Protein AF-A0A1E7HWH0-F1 (afdb_monomer)

Mean predicted aligned error: 12.85 Å

Radius of gyration: 22.8 Å; Cα contacts (8 Å, |Δi|>4): 308; chains: 1; bounding box: 62×35×78 Å

Solvent-accessible surface area (backbone atoms only — not comparable to full-atom values): 9251 Å² total; per-residue (Å²): 116,78,65,63,57,54,53,52,52,53,51,52,52,50,52,56,59,57,67,68,64,69,61,64,35,78,46,76,49,68,72,50,49,43,89,42,48,30,27,41,38,34,39,40,34,44,75,44,91,72,36,32,58,72,48,77,42,75,39,94,78,27,52,87,68,61,47,74,45,64,51,73,88,72,35,29,25,35,37,37,38,40,46,69,80,30,46,57,47,32,56,19,24,36,40,33,31,40,26,59,80,80,72,68,48,47,33,36,38,39,31,39,24,65,98,43,77,50,46,16,30,38,37,36,46,96,93,39,81,48,79,46,74,70,52,68,91,73,85,69,74,82,62,87,51,59,65,54,48,59,55,48,48,52,51,50,53,52,52,51,50,60,64,64,71,73,111

Structure (mmCIF, N/CA/C/O backbone):
data_AF-A0A1E7HWH0-F1
#
_entry.id   AF-A0A1E7HWH0-F1
#
loop_
_atom_site.group_PDB
_atom_site.id
_atom_site.type_symbol
_atom_site.label_atom_id
_atom_site.label_alt_id
_atom_site.label_comp_id
_atom_site.label_asym_id
_atom_site.label_entity_id
_atom_site.label_seq_id
_atom_site.pdbx_PDB_ins_code
_atom_site.Cartn_x
_atom_site.Cartn_y
_atom_site.Cartn_z
_atom_site.occupancy
_atom_site.B_iso_or_equiv
_atom_site.auth_seq_id
_atom_site.auth_comp_id
_atom_site.auth_asym_id
_atom_site.auth_atom_id
_atom_site.pdbx_PDB_model_num
ATOM 1 N N . MET A 1 1 ? -45.636 -13.384 37.377 1.00 53.25 1 MET A N 1
ATOM 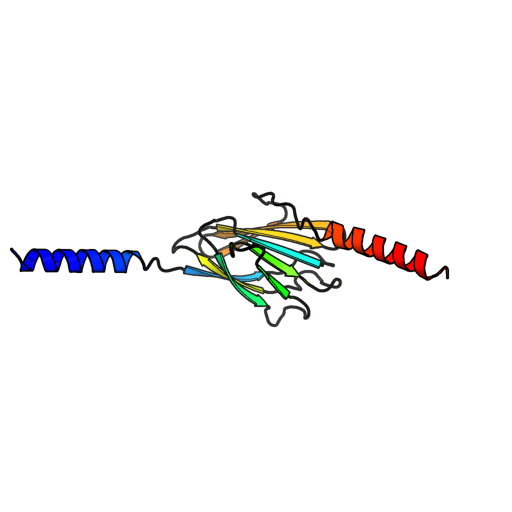2 C CA . MET A 1 1 ? -44.392 -14.031 36.884 1.00 53.25 1 MET A CA 1
ATOM 3 C C . MET A 1 1 ? -44.246 -14.052 35.355 1.00 53.25 1 MET A C 1
ATOM 5 O O . MET A 1 1 ? -43.135 -13.856 34.887 1.00 53.25 1 MET A O 1
ATOM 9 N N . LYS A 1 2 ? -45.311 -14.228 34.550 1.00 52.81 2 LYS A N 1
ATOM 10 C CA . LYS A 1 2 ? -45.198 -14.315 33.072 1.00 52.81 2 LYS A CA 1
ATOM 11 C C . LYS A 1 2 ? -44.728 -13.030 32.355 1.00 52.81 2 LYS A C 1
ATOM 13 O O . LYS A 1 2 ? -44.091 -13.136 31.314 1.00 52.81 2 LYS A O 1
ATOM 18 N N . ASN A 1 3 ? -45.001 -11.836 32.895 1.00 55.62 3 ASN A N 1
ATOM 19 C CA . ASN A 1 3 ? -44.609 -10.571 32.247 1.00 55.62 3 ASN A CA 1
ATOM 20 C C . ASN A 1 3 ? -43.140 -10.195 32.483 1.00 55.62 3 ASN A C 1
ATOM 22 O O . ASN A 1 3 ? -42.490 -9.698 31.571 1.00 55.62 3 ASN A O 1
ATOM 26 N N . SER A 1 4 ? -42.591 -10.498 33.661 1.00 53.69 4 SER A N 1
ATOM 27 C CA . SER A 1 4 ? -41.195 -10.205 34.015 1.00 53.69 4 SER A CA 1
ATOM 28 C C . SER A 1 4 ? -40.208 -10.976 33.130 1.00 53.69 4 SER A C 1
ATOM 30 O O . SER A 1 4 ? -39.209 -10.423 32.688 1.00 53.69 4 SER A O 1
ATOM 32 N N . PHE A 1 5 ? -40.540 -12.227 32.792 1.00 57.94 5 PHE A N 1
ATOM 33 C CA . PHE A 1 5 ? -39.706 -13.080 31.940 1.00 57.94 5 PHE A CA 1
ATOM 34 C C . PHE A 1 5 ? -39.632 -12.570 30.490 1.00 57.94 5 PHE A C 1
ATOM 36 O O . PHE A 1 5 ? -38.575 -12.603 29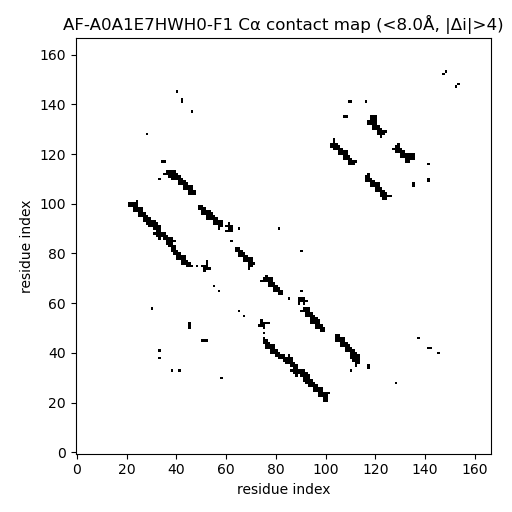.869 1.00 57.94 5 PHE A O 1
ATOM 43 N N . LYS A 1 6 ? -40.741 -12.033 29.959 1.00 55.78 6 LYS A N 1
ATOM 44 C CA . LYS A 1 6 ? -40.789 -11.450 28.606 1.00 55.78 6 LYS A CA 1
ATOM 45 C C . LYS A 1 6 ? -39.945 -10.178 28.500 1.00 55.78 6 LYS A C 1
ATOM 47 O O . LYS A 1 6 ? -39.270 -9.985 27.496 1.00 55.78 6 LYS A O 1
ATOM 52 N N . ILE A 1 7 ? -39.947 -9.345 29.542 1.00 64.31 7 ILE A N 1
ATOM 53 C CA . ILE A 1 7 ? -39.152 -8.111 29.591 1.00 64.31 7 ILE A CA 1
ATOM 54 C C . ILE A 1 7 ? -37.653 -8.444 29.627 1.00 64.31 7 ILE A C 1
ATOM 56 O O . ILE A 1 7 ? -36.887 -7.857 28.868 1.00 64.31 7 ILE A O 1
ATOM 60 N N . SER A 1 8 ? -37.235 -9.437 30.420 1.00 64.25 8 SER A N 1
ATOM 61 C CA . SER A 1 8 ? -35.828 -9.861 30.476 1.00 64.25 8 SER A CA 1
ATOM 62 C C . SER A 1 8 ? -35.308 -10.400 29.141 1.00 64.25 8 SER A C 1
ATOM 64 O O . SER A 1 8 ? -34.194 -10.061 28.750 1.00 64.25 8 SER A O 1
ATOM 66 N N . VAL A 1 9 ? -36.110 -11.177 28.404 1.00 68.06 9 VAL A N 1
ATOM 67 C CA . VAL A 1 9 ? -35.715 -11.675 27.074 1.00 68.06 9 VAL A CA 1
ATOM 68 C C . VAL A 1 9 ? -35.557 -10.524 26.078 1.00 68.06 9 VAL A C 1
ATOM 70 O O . VAL A 1 9 ? -34.567 -10.482 25.352 1.00 68.06 9 VAL A O 1
ATOM 73 N N . VAL A 1 10 ? -36.472 -9.549 26.075 1.00 70.75 10 VAL A N 1
ATOM 74 C CA . VAL A 1 10 ? -36.383 -8.380 25.181 1.00 70.75 10 VAL A CA 1
ATOM 75 C C . VAL A 1 10 ? -35.149 -7.529 25.493 1.00 70.75 10 VAL A C 1
ATOM 77 O O . VAL A 1 10 ? -34.441 -7.136 24.570 1.00 70.75 10 VAL A O 1
ATOM 80 N N . VAL A 1 11 ? -34.839 -7.300 26.772 1.00 67.38 11 VAL A N 1
ATOM 81 C CA . VAL A 1 11 ? -33.656 -6.525 27.190 1.00 67.38 11 VAL A CA 1
ATOM 82 C C . VAL A 1 11 ? -32.354 -7.237 26.816 1.00 67.38 11 VAL A C 1
ATOM 84 O O . VAL A 1 11 ? -31.444 -6.597 26.298 1.00 67.38 11 VAL A O 1
ATOM 87 N N . ILE A 1 12 ? -32.266 -8.558 27.002 1.00 70.06 12 ILE A N 1
ATOM 88 C CA . ILE A 1 12 ? -31.082 -9.341 26.609 1.00 70.06 12 ILE A CA 1
ATOM 89 C C . ILE A 1 12 ? -30.911 -9.339 25.086 1.00 70.06 12 ILE A C 1
ATOM 91 O O . ILE A 1 12 ? -29.799 -9.157 24.596 1.00 70.06 12 ILE A O 1
ATOM 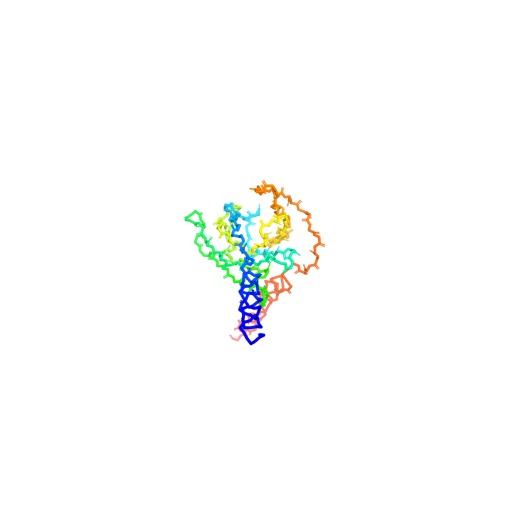95 N N . THR A 1 13 ? -32.007 -9.463 24.334 1.00 62.81 13 THR A N 1
ATOM 96 C CA . THR A 1 13 ? -31.975 -9.414 22.863 1.00 62.81 13 THR A CA 1
ATOM 97 C C . THR A 1 13 ? -31.552 -8.027 22.366 1.00 62.81 13 THR A C 1
ATOM 99 O O . THR A 1 13 ? -30.752 -7.927 21.439 1.00 62.81 13 THR A O 1
ATOM 102 N N . LEU A 1 14 ? -32.013 -6.954 23.018 1.00 59.66 14 LEU A N 1
ATOM 103 C CA . LEU A 1 14 ? -31.620 -5.578 22.705 1.00 59.66 14 LEU A CA 1
ATOM 104 C C . LEU A 1 14 ? -30.147 -5.302 23.059 1.00 59.66 14 LEU A C 1
ATOM 106 O O . LEU A 1 14 ? -29.446 -4.673 22.271 1.00 59.66 14 LEU A O 1
ATOM 110 N N . CYS A 1 15 ? -29.647 -5.813 24.189 1.00 58.94 15 CYS A N 1
ATOM 111 C CA . CYS A 1 15 ? -28.227 -5.734 24.547 1.00 58.94 15 CYS A CA 1
ATOM 112 C C . CYS A 1 15 ? -27.340 -6.512 23.565 1.00 58.94 15 CYS A C 1
ATOM 114 O O . CYS A 1 15 ? -26.305 -5.993 23.160 1.00 58.94 15 CYS A O 1
ATOM 116 N N . LEU A 1 16 ? -27.762 -7.705 23.129 1.00 56.28 16 LEU A N 1
ATOM 117 C CA . LEU A 1 16 ? -27.055 -8.493 22.112 1.00 56.28 16 LEU A CA 1
ATOM 118 C C . LEU A 1 16 ? -27.050 -7.793 20.742 1.00 56.28 16 LEU A C 1
ATOM 120 O O . LEU A 1 16 ? -26.030 -7.790 20.055 1.00 56.28 16 LEU A O 1
ATOM 124 N N . LEU A 1 17 ? -28.150 -7.131 20.367 1.00 55.06 17 LEU A N 1
ATOM 125 C CA . LEU A 1 17 ? -28.215 -6.294 19.163 1.00 55.06 17 LEU A CA 1
ATOM 126 C C . LEU A 1 17 ? -27.280 -5.078 19.272 1.00 55.06 17 LEU A C 1
ATOM 128 O O . LEU A 1 17 ? -26.559 -4.773 18.323 1.00 55.06 17 LEU A O 1
ATOM 132 N N . LEU A 1 18 ? -27.207 -4.428 20.435 1.00 52.97 18 LEU A N 1
ATOM 133 C CA . LEU A 1 18 ? -26.323 -3.279 20.662 1.00 52.97 18 LEU A CA 1
ATOM 134 C C . LEU A 1 18 ? -24.833 -3.660 20.714 1.00 52.97 18 LEU A C 1
ATOM 136 O O . LEU A 1 18 ? -23.998 -2.865 20.282 1.00 52.97 18 LEU A O 1
ATOM 140 N N . THR A 1 19 ? -24.478 -4.873 21.152 1.00 51.12 19 THR A N 1
ATOM 141 C CA . THR A 1 19 ? -23.083 -5.356 21.108 1.00 51.12 19 THR A CA 1
ATOM 142 C C . THR A 1 19 ? -22.586 -5.665 19.696 1.00 51.12 19 THR A C 1
ATOM 144 O O . THR A 1 19 ? -21.377 -5.739 19.492 1.00 51.12 19 THR A O 1
ATOM 147 N N . THR A 1 20 ? -23.478 -5.801 18.706 1.00 49.34 20 THR A N 1
ATOM 148 C CA . THR A 1 20 ? -23.066 -6.007 17.302 1.00 49.34 20 THR A CA 1
ATOM 149 C C . THR A 1 20 ? -22.696 -4.715 16.578 1.00 49.34 20 THR A C 1
ATOM 151 O O . THR A 1 20 ? -22.107 -4.765 15.502 1.00 49.34 20 THR A O 1
ATOM 154 N N . VAL A 1 21 ? -22.945 -3.547 17.181 1.00 49.41 21 VAL A N 1
ATOM 155 C CA . VAL A 1 21 ? -22.532 -2.255 16.617 1.00 49.41 21 VAL A CA 1
ATOM 156 C C . VAL A 1 21 ? -21.141 -1.881 17.130 1.00 49.41 21 VAL A C 1
ATOM 158 O O . VAL A 1 21 ? -20.910 -0.802 17.682 1.00 49.41 21 VAL A O 1
ATOM 161 N N . ALA A 1 22 ? -20.177 -2.785 16.950 1.00 51.66 22 ALA A N 1
ATOM 162 C CA . ALA A 1 22 ? -18.776 -2.398 16.954 1.00 51.66 22 ALA A CA 1
ATOM 163 C C . ALA A 1 22 ? -18.591 -1.428 15.777 1.00 51.66 22 ALA A C 1
ATOM 165 O O . ALA A 1 22 ? -18.442 -1.841 14.635 1.00 51.66 22 ALA A O 1
ATOM 166 N N . GLN A 1 23 ? -18.727 -0.125 16.044 1.00 54.59 23 GLN A N 1
ATOM 167 C CA . GLN A 1 23 ? -18.546 0.937 15.057 1.00 54.59 23 GLN A CA 1
ATOM 168 C C . GLN A 1 23 ? -17.129 0.839 14.481 1.00 54.59 23 GLN A C 1
ATOM 170 O O . GLN A 1 23 ? -16.177 1.351 15.072 1.00 54.59 23 GLN A O 1
ATOM 175 N N . ALA A 1 24 ? -17.023 0.157 13.345 1.00 62.75 24 ALA A N 1
ATOM 176 C CA . ALA A 1 24 ? -15.940 0.236 12.384 1.00 62.75 24 ALA A CA 1
ATOM 177 C C . ALA A 1 24 ? -15.514 1.701 12.208 1.00 62.75 24 ALA A C 1
ATOM 179 O O . ALA A 1 24 ? -16.307 2.545 11.776 1.00 62.75 24 ALA A O 1
ATOM 180 N N . SER A 1 25 ? -14.281 2.028 12.588 1.00 74.44 25 SER A N 1
ATOM 181 C CA . SER A 1 25 ? -13.679 3.318 12.268 1.00 74.44 25 SER A CA 1
ATOM 182 C C . SER A 1 25 ? -13.066 3.241 10.877 1.00 74.44 25 SER A C 1
ATOM 184 O O . SER A 1 25 ? -12.229 2.384 10.612 1.00 74.44 25 SER A O 1
ATOM 186 N N . SER A 1 26 ? -13.483 4.146 9.990 1.00 87.38 26 SER A N 1
ATOM 187 C CA . SER A 1 26 ? -12.853 4.290 8.680 1.00 87.38 26 SER A CA 1
ATOM 188 C C . SER A 1 26 ? -11.598 5.149 8.815 1.00 87.38 26 SER A C 1
ATOM 190 O O . SER A 1 26 ? -11.689 6.319 9.193 1.00 87.38 26 SER A O 1
ATOM 192 N N . ILE A 1 27 ? -10.440 4.573 8.499 1.00 90.94 27 ILE A N 1
ATOM 193 C CA . ILE A 1 27 ? -9.142 5.262 8.509 1.00 90.94 27 ILE A CA 1
ATOM 194 C C . ILE A 1 27 ? -8.700 5.448 7.059 1.00 90.94 27 ILE A C 1
ATOM 196 O O . ILE A 1 27 ? -8.844 4.534 6.255 1.00 90.94 27 ILE A O 1
ATOM 200 N N . SER A 1 28 ? -8.200 6.632 6.705 1.00 92.50 28 SER A N 1
ATOM 201 C CA . SER A 1 28 ? -7.772 6.948 5.339 1.00 92.50 28 SER A CA 1
ATOM 202 C C . SER A 1 28 ? -6.277 7.239 5.304 1.00 92.50 28 SER A C 1
ATOM 204 O O . SER A 1 28 ? -5.774 8.027 6.109 1.00 92.50 28 SER A O 1
ATOM 206 N N . ALA A 1 29 ? -5.583 6.603 4.368 1.00 92.00 29 ALA A N 1
ATOM 207 C CA . ALA A 1 29 ? -4.269 7.002 3.892 1.00 92.00 29 ALA A CA 1
ATOM 208 C C . ALA A 1 29 ? -4.452 7.740 2.566 1.00 92.00 29 ALA A C 1
ATOM 210 O O . ALA A 1 29 ? -5.192 7.263 1.707 1.00 92.00 29 ALA A O 1
ATOM 211 N N . LYS A 1 30 ? -3.816 8.901 2.408 1.00 93.25 30 LYS A N 1
ATOM 212 C CA . LYS A 1 30 ? -3.857 9.698 1.178 1.00 93.25 30 LYS A CA 1
ATOM 213 C C . LYS A 1 30 ? -2.449 10.086 0.777 1.00 93.25 30 LYS A C 1
ATOM 215 O O . LYS A 1 30 ? -1.628 10.364 1.649 1.00 93.25 30 LYS A O 1
ATOM 220 N N . GLY A 1 31 ? -2.214 10.176 -0.524 1.00 89.75 31 GLY A N 1
ATOM 221 C CA . GLY A 1 31 ? -0.947 10.670 -1.049 1.00 89.75 31 GLY A CA 1
ATOM 222 C C . GLY A 1 31 ? 0.185 9.649 -1.009 1.00 89.75 31 GLY A C 1
ATOM 223 O O . GLY A 1 31 ? 1.331 10.029 -1.200 1.00 89.75 31 GLY A O 1
ATOM 224 N N . TRP A 1 32 ? -0.115 8.378 -0.737 1.00 92.62 32 TRP A N 1
ATOM 225 C CA . TRP A 1 32 ? 0.880 7.311 -0.828 1.00 92.62 32 TRP A CA 1
ATOM 226 C C . TRP A 1 32 ? 1.231 7.084 -2.281 1.00 92.62 32 TRP A C 1
ATOM 228 O O . TRP A 1 32 ? 0.310 7.035 -3.090 1.00 92.62 32 TRP A O 1
ATOM 238 N N . GLY A 1 33 ? 2.520 6.950 -2.572 1.00 91.44 33 GLY A N 1
ATOM 239 C CA . GLY A 1 33 ? 3.070 6.708 -3.896 1.00 91.44 33 GLY A CA 1
ATOM 240 C C . GLY A 1 33 ? 4.184 5.669 -3.835 1.00 91.44 33 GLY A C 1
ATOM 241 O O . GLY A 1 33 ? 4.462 5.099 -2.784 1.00 91.44 33 GLY A O 1
ATOM 242 N N . ASN A 1 34 ? 4.790 5.410 -4.984 1.00 91.38 34 ASN A N 1
ATOM 243 C CA . ASN A 1 34 ? 5.923 4.509 -5.112 1.00 91.38 34 ASN A CA 1
ATOM 244 C C . ASN A 1 34 ? 7.231 5.248 -4.817 1.00 91.38 34 ASN A C 1
ATOM 246 O O . ASN A 1 34 ? 7.383 6.416 -5.180 1.00 91.38 34 ASN A O 1
ATOM 250 N N . GLU A 1 35 ? 8.193 4.559 -4.222 1.00 90.69 35 GLU A N 1
ATOM 251 C CA . GLU A 1 35 ? 9.441 5.167 -3.737 1.00 90.69 35 GLU A CA 1
ATOM 252 C C . GLU A 1 35 ? 10.545 5.195 -4.808 1.00 90.69 35 GLU A C 1
ATOM 254 O O . GLU A 1 35 ? 11.443 6.038 -4.791 1.00 90.69 35 GLU A O 1
ATOM 259 N N . GLY A 1 36 ? 10.491 4.282 -5.774 1.00 88.75 36 GLY A N 1
ATOM 260 C CA . GLY A 1 36 ? 11.461 4.144 -6.852 1.00 88.75 36 GLY A CA 1
ATOM 261 C C . GLY A 1 36 ? 10.894 4.485 -8.225 1.00 88.75 36 GLY A C 1
ATOM 262 O O . GLY A 1 36 ? 9.688 4.488 -8.453 1.00 88.75 36 GLY A O 1
ATOM 263 N N . SER A 1 37 ? 11.785 4.720 -9.186 1.00 89.31 37 SER A N 1
ATOM 264 C CA . SER A 1 37 ? 11.426 4.776 -10.608 1.00 89.31 37 SER A CA 1
ATOM 265 C C . SER A 1 37 ? 11.511 3.390 -11.260 1.00 89.31 37 SER A C 1
ATOM 267 O O . SER A 1 37 ? 12.227 2.497 -10.805 1.00 89.31 37 SER A O 1
ATOM 269 N N . GLY A 1 38 ? 10.797 3.207 -12.367 1.00 86.31 38 GLY A N 1
ATOM 270 C CA . GLY A 1 38 ? 10.658 1.938 -13.076 1.00 86.31 38 GLY A CA 1
ATOM 271 C C . GLY A 1 38 ? 9.821 0.909 -12.317 1.00 86.31 38 GLY A C 1
ATOM 272 O O . GLY A 1 38 ? 10.066 -0.292 -12.472 1.00 86.31 38 GLY A O 1
ATOM 273 N N . VAL A 1 39 ? 8.887 1.354 -11.469 1.00 86.94 39 VAL A N 1
ATOM 274 C CA . VAL A 1 39 ? 8.059 0.452 -10.661 1.00 86.94 39 VAL A CA 1
ATOM 275 C C . VAL A 1 39 ? 7.038 -0.261 -11.530 1.00 86.94 39 VAL A C 1
ATOM 277 O O . VAL A 1 39 ? 6.268 0.360 -12.254 1.00 86.94 39 VAL A O 1
ATOM 280 N N . LYS A 1 40 ? 7.041 -1.592 -11.463 1.00 86.56 40 LYS A N 1
ATOM 281 C CA . LYS A 1 40 ? 6.130 -2.446 -12.247 1.00 86.56 40 LYS A CA 1
ATOM 282 C C . LYS A 1 40 ? 4.974 -2.975 -11.413 1.00 86.56 40 LYS A C 1
ATOM 284 O O . LYS A 1 40 ? 3.876 -3.173 -11.925 1.00 86.56 40 LYS A O 1
ATOM 289 N N . ALA A 1 41 ? 5.244 -3.223 -10.138 1.00 89.31 41 ALA A N 1
ATOM 290 C CA . ALA A 1 41 ? 4.271 -3.702 -9.180 1.00 89.31 41 ALA A CA 1
ATOM 291 C C . ALA A 1 41 ? 4.649 -3.224 -7.778 1.00 89.31 41 ALA A C 1
ATOM 293 O O . ALA A 1 41 ? 5.835 -3.176 -7.443 1.00 89.31 41 ALA A O 1
ATOM 294 N N . MET A 1 42 ? 3.636 -2.924 -6.975 1.00 89.69 42 MET A N 1
ATOM 295 C CA . MET A 1 42 ? 3.754 -2.619 -5.553 1.00 89.69 42 MET A CA 1
ATOM 296 C C . MET A 1 42 ? 2.684 -3.410 -4.812 1.00 89.69 42 MET A C 1
ATOM 298 O O . MET A 1 42 ? 1.512 -3.342 -5.163 1.00 89.69 42 MET A O 1
ATOM 302 N N . GLN A 1 43 ? 3.067 -4.163 -3.794 1.00 90.69 43 GLN A N 1
ATOM 303 C CA . GLN A 1 43 ? 2.140 -4.819 -2.888 1.00 90.69 43 GLN A CA 1
ATOM 304 C C . GLN A 1 43 ? 2.063 -4.026 -1.591 1.00 90.69 43 GLN A C 1
ATOM 306 O O . GLN A 1 43 ? 3.082 -3.573 -1.076 1.00 90.69 43 GLN A O 1
ATOM 311 N N . ILE A 1 44 ? 0.852 -3.883 -1.065 1.00 91.25 44 ILE A N 1
ATOM 312 C CA . ILE A 1 44 ? 0.583 -3.305 0.248 1.00 91.25 44 ILE A CA 1
ATOM 313 C C . ILE A 1 44 ? -0.193 -4.336 1.061 1.00 91.25 44 ILE A C 1
ATOM 315 O O . ILE A 1 44 ? -1.112 -4.974 0.539 1.00 91.25 44 ILE A O 1
ATOM 319 N N . TRP A 1 45 ? 0.152 -4.515 2.332 1.00 90.38 45 TRP A N 1
ATOM 320 C CA . TRP A 1 45 ? -0.596 -5.389 3.229 1.00 90.38 45 TRP A CA 1
ATOM 321 C C . TRP A 1 45 ? -0.661 -4.844 4.648 1.00 90.38 45 TRP A C 1
ATOM 323 O O . TRP A 1 45 ? 0.266 -4.227 5.167 1.00 90.38 45 TRP A O 1
ATOM 333 N N . VAL A 1 46 ? -1.799 -5.079 5.288 1.00 90.50 46 VAL A N 1
ATOM 334 C CA . VAL A 1 46 ? -2.035 -4.709 6.676 1.00 90.50 46 VAL A CA 1
ATOM 335 C C . VAL A 1 46 ? -1.620 -5.865 7.574 1.00 90.50 46 VAL A C 1
ATOM 337 O O . VAL A 1 46 ? -2.061 -6.997 7.377 1.00 90.50 46 VAL A O 1
ATOM 340 N N . THR A 1 47 ? -0.787 -5.586 8.574 1.00 84.19 47 THR A N 1
ATOM 341 C CA . THR A 1 47 ? -0.255 -6.623 9.475 1.00 84.19 47 THR A CA 1
ATOM 342 C C . THR A 1 47 ? -1.219 -6.987 10.604 1.00 84.19 47 THR A C 1
ATOM 344 O O . THR A 1 47 ? -1.117 -8.060 11.196 1.00 84.19 47 THR A O 1
ATOM 347 N N . ASN A 1 48 ? -2.180 -6.111 10.907 1.00 86.44 48 ASN A N 1
ATOM 348 C CA . ASN A 1 48 ? -3.186 -6.343 11.936 1.00 86.44 48 ASN A CA 1
ATOM 349 C C . ASN A 1 48 ? -4.379 -7.137 11.362 1.00 86.44 48 ASN A C 1
ATOM 351 O O . ASN A 1 48 ? -5.077 -6.612 10.494 1.00 86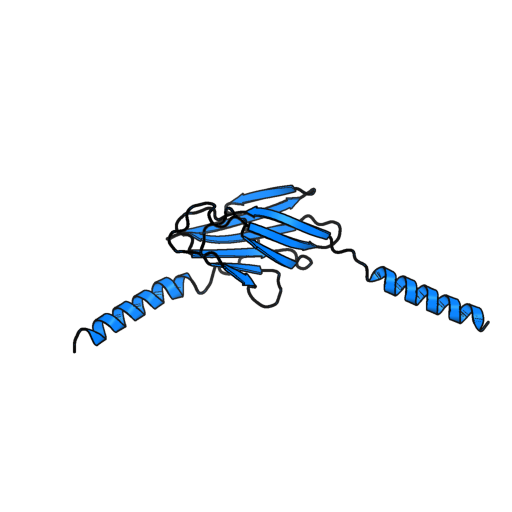.44 48 ASN A O 1
ATOM 355 N N . PRO A 1 49 ? -4.692 -8.341 11.883 1.00 85.00 49 PRO A N 1
ATOM 356 C CA . PRO A 1 49 ? -5.769 -9.188 11.359 1.00 85.00 49 PRO A CA 1
ATOM 357 C C . PRO A 1 49 ? -7.178 -8.609 11.561 1.00 85.00 49 PRO A C 1
ATOM 359 O O . PRO A 1 49 ? -8.131 -9.085 10.952 1.00 85.00 49 PRO A O 1
ATOM 362 N N . ASN A 1 50 ? -7.328 -7.589 12.410 1.00 86.94 50 ASN A N 1
ATOM 363 C CA . ASN A 1 50 ? -8.605 -6.910 12.632 1.00 86.94 50 ASN A CA 1
ATOM 364 C C . ASN A 1 50 ? -8.815 -5.711 11.699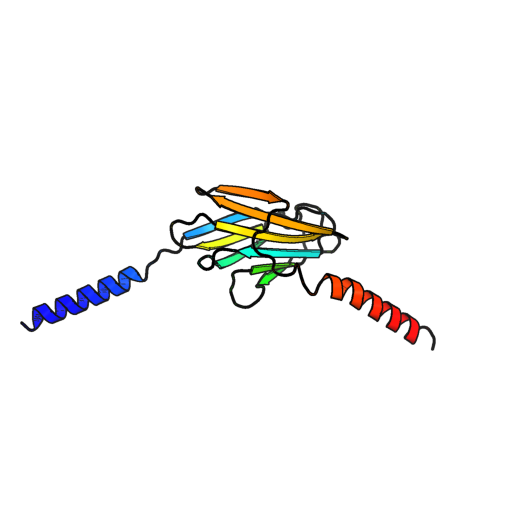 1.00 86.94 50 ASN A C 1
ATOM 366 O O . ASN A 1 50 ? -9.817 -5.010 11.833 1.00 86.94 50 ASN A O 1
ATOM 370 N N . VAL A 1 51 ? -7.863 -5.430 10.808 1.00 89.38 51 VAL A N 1
ATOM 371 C CA . VAL A 1 51 ? -7.931 -4.311 9.872 1.00 89.38 51 VAL A CA 1
ATOM 372 C C . VAL A 1 51 ? -8.024 -4.855 8.453 1.00 89.38 51 VAL A C 1
ATOM 374 O O . VAL A 1 51 ? -7.278 -5.751 8.067 1.00 89.38 51 VAL A O 1
ATOM 377 N N . SER A 1 52 ? -8.939 -4.302 7.662 1.00 91.94 52 SER A N 1
ATOM 378 C CA . SER A 1 52 ? -9.127 -4.697 6.263 1.00 91.94 52 SER A CA 1
ATOM 379 C C . SER A 1 52 ? -9.112 -3.493 5.332 1.00 91.94 52 SER A C 1
ATOM 381 O O . SER A 1 52 ? -9.495 -2.384 5.708 1.00 91.94 52 SER A O 1
ATOM 383 N N . ILE A 1 53 ? -8.670 -3.706 4.097 1.00 92.94 53 ILE A N 1
ATOM 384 C CA . ILE A 1 53 ? -8.684 -2.706 3.034 1.00 92.94 53 ILE A CA 1
ATOM 385 C C . ILE A 1 53 ? -10.082 -2.704 2.419 1.00 92.94 53 ILE A C 1
ATOM 387 O O . ILE A 1 53 ? -10.532 -3.681 1.818 1.00 92.94 53 ILE A O 1
ATOM 391 N N . LYS A 1 54 ? -10.786 -1.587 2.571 1.00 91.88 54 LYS A N 1
ATOM 392 C CA . LYS A 1 54 ? -12.181 -1.437 2.155 1.00 91.88 54 LYS A CA 1
ATOM 393 C C . LYS A 1 54 ? -12.317 -0.903 0.737 1.00 91.88 54 LYS A C 1
ATOM 395 O O . LYS A 1 54 ? -13.185 -1.343 -0.008 1.00 91.88 54 LYS A O 1
ATOM 400 N N . GLU A 1 55 ? -11.521 0.104 0.407 1.00 93.00 55 GLU A N 1
ATOM 401 C CA . GLU A 1 55 ? -11.624 0.836 -0.850 1.00 93.00 55 GLU A CA 1
ATOM 402 C C . GLU A 1 55 ? -10.263 1.438 -1.181 1.00 93.00 55 GLU A C 1
ATOM 404 O O . GLU A 1 55 ? -9.570 1.937 -0.293 1.00 93.00 55 GLU A O 1
ATOM 409 N N . VAL A 1 56 ? -9.910 1.423 -2.461 1.00 94.38 56 VAL A N 1
ATOM 410 C CA . VAL A 1 56 ? -8.723 2.090 -2.988 1.00 94.38 56 VAL A CA 1
ATOM 411 C C . VAL A 1 56 ? -9.156 2.938 -4.175 1.00 94.38 56 VAL A C 1
ATOM 413 O O . VAL A 1 56 ? -9.874 2.468 -5.065 1.00 94.38 56 VAL A O 1
ATOM 416 N N . LYS A 1 57 ? -8.734 4.200 -4.184 1.00 94.88 57 LYS A N 1
ATOM 417 C CA . LYS A 1 57 ? -8.925 5.128 -5.301 1.00 94.88 57 LYS A CA 1
ATOM 418 C C . LYS A 1 57 ? -7.588 5.708 -5.699 1.00 94.88 57 LYS A C 1
ATOM 420 O O . LYS A 1 57 ? -6.801 6.090 -4.841 1.00 94.88 57 LYS A O 1
ATOM 425 N N . PHE A 1 58 ? -7.369 5.829 -6.997 1.00 93.44 58 PHE A N 1
ATOM 426 C CA . PHE A 1 58 ? -6.292 6.660 -7.505 1.00 93.44 58 PHE A CA 1
ATOM 427 C C . PHE A 1 58 ? -6.700 8.127 -7.389 1.00 93.44 58 PHE A C 1
ATOM 429 O O . PHE A 1 58 ? -7.827 8.500 -7.732 1.00 93.44 58 PHE A O 1
ATOM 436 N N . ASP A 1 59 ? -5.802 8.940 -6.847 1.00 90.94 59 ASP A N 1
ATOM 437 C CA . ASP A 1 59 ? -5.943 10.389 -6.831 1.00 90.94 59 ASP A CA 1
ATOM 438 C C . ASP A 1 59 ? -5.901 10.932 -8.270 1.00 90.94 59 ASP A C 1
ATOM 440 O O . ASP A 1 59 ? -5.331 10.313 -9.166 1.00 90.94 59 ASP A O 1
ATOM 444 N N . LYS A 1 60 ? -6.471 12.116 -8.506 1.00 88.56 60 LYS A N 1
ATOM 445 C CA . LYS A 1 60 ? -6.405 12.792 -9.815 1.00 88.56 60 LYS A CA 1
ATOM 446 C C . LYS A 1 60 ? -4.969 13.080 -10.278 1.00 88.56 60 LYS A C 1
ATOM 448 O O . LYS A 1 60 ? -4.753 13.323 -11.461 1.00 88.56 60 LYS A O 1
ATOM 453 N N . HIS A 1 61 ? -4.023 13.116 -9.343 1.00 88.06 61 HIS A N 1
ATOM 454 C CA . HIS A 1 61 ? -2.598 13.287 -9.583 1.00 88.06 61 HIS A CA 1
ATOM 455 C C . HIS A 1 61 ? -1.873 11.959 -9.855 1.00 88.06 61 HIS A C 1
ATOM 457 O O . HIS A 1 61 ? -0.697 11.995 -10.202 1.00 88.06 61 HIS A O 1
ATOM 463 N N . SER A 1 62 ? -2.547 10.806 -9.732 1.00 88.81 62 SER A N 1
ATOM 464 C CA . SER A 1 62 ? -1.992 9.528 -10.189 1.00 88.81 62 SER A CA 1
ATOM 465 C C . SER A 1 62 ? -1.745 9.548 -11.689 1.00 88.81 62 SER A C 1
ATOM 467 O O . SER A 1 62 ? -2.573 10.021 -12.474 1.00 88.81 62 SER A O 1
ATOM 469 N N . VAL A 1 63 ? -0.637 8.942 -12.098 1.00 85.56 63 VAL A N 1
ATOM 470 C CA . VAL A 1 63 ? -0.350 8.709 -13.512 1.00 85.56 63 VAL A CA 1
ATOM 471 C C . VAL A 1 63 ? -1.334 7.689 -14.096 1.00 85.56 63 VAL A C 1
ATOM 473 O O . VAL A 1 63 ? -1.771 6.743 -13.439 1.00 85.56 63 VAL A O 1
ATOM 476 N N . ALA A 1 64 ? -1.702 7.877 -15.362 1.00 88.62 64 ALA A N 1
ATOM 477 C CA . ALA A 1 64 ? -2.573 6.946 -16.066 1.00 88.62 64 ALA A CA 1
ATOM 478 C C . ALA A 1 64 ? -1.909 5.566 -16.240 1.00 88.62 64 ALA A C 1
ATOM 480 O O . ALA A 1 64 ? -0.712 5.461 -16.498 1.00 88.62 64 ALA A O 1
ATOM 481 N N . GLY A 1 65 ? -2.709 4.500 -16.163 1.00 87.94 65 GLY A N 1
ATOM 482 C CA . GLY A 1 65 ? -2.248 3.121 -16.374 1.00 87.94 65 GLY A CA 1
ATOM 483 C C . GLY A 1 65 ? -1.991 2.327 -15.093 1.00 87.94 65 GLY A C 1
ATOM 484 O O . GLY A 1 65 ? -1.706 1.135 -15.179 1.00 87.94 65 GLY A O 1
ATOM 485 N N . TRP A 1 66 ? -2.142 2.947 -13.922 1.00 91.06 66 TRP A N 1
ATOM 486 C CA . TRP A 1 66 ? -2.190 2.221 -12.658 1.00 91.06 66 TRP A CA 1
ATOM 487 C C . TRP A 1 66 ? -3.523 1.493 -12.468 1.00 91.06 66 TRP A C 1
ATOM 489 O O . TRP A 1 66 ? -4.600 1.991 -12.802 1.00 91.06 66 TRP A O 1
ATOM 499 N N . SER A 1 67 ? -3.436 0.294 -11.910 1.00 92.06 67 SER A N 1
ATOM 500 C CA . SER A 1 67 ? -4.562 -0.552 -11.521 1.00 92.06 67 SER A CA 1
ATOM 501 C C . SER A 1 67 ? -4.262 -1.207 -10.178 1.00 92.06 67 SER A C 1
ATOM 503 O O . SER A 1 67 ? -3.103 -1.270 -9.766 1.00 92.06 67 SER A O 1
ATOM 505 N N . TRP A 1 68 ? -5.296 -1.669 -9.480 1.00 93.25 68 TRP A N 1
ATOM 506 C CA . TRP A 1 68 ? -5.131 -2.400 -8.229 1.00 93.25 68 TRP A CA 1
ATOM 507 C C . TRP A 1 68 ? -6.104 -3.575 -8.143 1.00 93.25 68 TRP A C 1
ATOM 509 O O . TRP A 1 68 ? -7.181 -3.544 -8.743 1.00 93.25 68 TRP A O 1
ATOM 519 N N . ALA A 1 69 ? -5.727 -4.594 -7.378 1.00 91.25 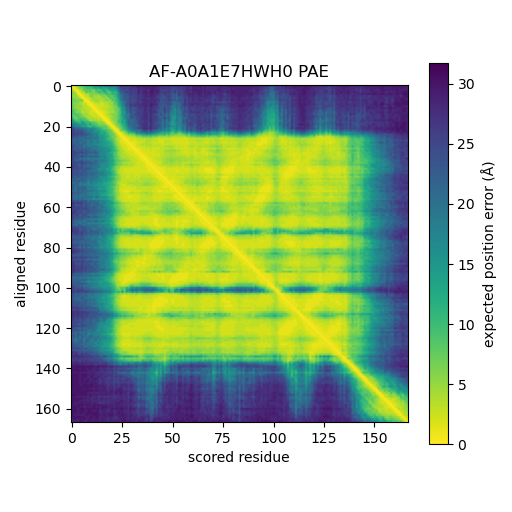69 ALA A N 1
ATOM 520 C CA . ALA A 1 69 ? -6.574 -5.731 -7.033 1.00 91.25 69 ALA A CA 1
ATOM 521 C C . ALA A 1 69 ? -6.245 -6.224 -5.620 1.00 91.25 69 ALA A C 1
ATOM 523 O O . ALA A 1 69 ? -5.156 -5.957 -5.116 1.00 91.25 69 ALA A O 1
ATOM 524 N N . TYR A 1 70 ? -7.169 -6.944 -4.983 1.00 89.31 70 TYR A N 1
ATOM 525 C CA . TYR A 1 70 ? -6.854 -7.682 -3.759 1.00 89.31 70 TYR A CA 1
ATOM 526 C C . TYR A 1 70 ? -5.888 -8.831 -4.055 1.00 89.31 70 TYR A C 1
ATOM 528 O O . TYR A 1 70 ? -6.005 -9.482 -5.094 1.00 89.31 70 TYR A O 1
ATOM 536 N N . ASP A 1 71 ? -4.960 -9.076 -3.133 1.00 85.81 71 ASP A N 1
ATOM 537 C CA . ASP A 1 71 ? -4.130 -10.279 -3.139 1.00 85.81 71 ASP A CA 1
ATOM 538 C C . ASP A 1 71 ? -4.766 -11.332 -2.225 1.00 85.81 71 ASP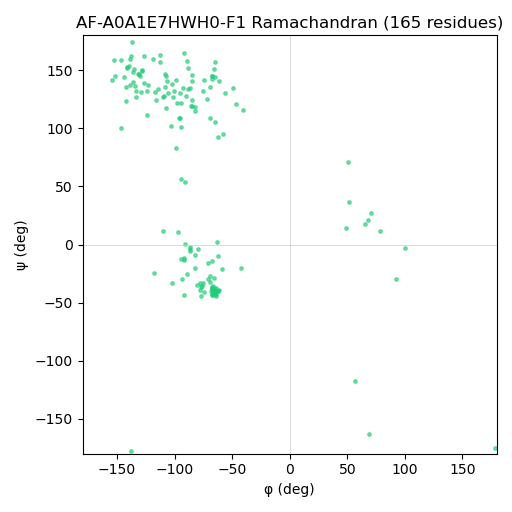 A C 1
ATOM 540 O O . ASP A 1 71 ? -4.824 -11.165 -1.003 1.00 85.81 71 ASP A O 1
ATOM 544 N N . GLY A 1 72 ? -5.311 -12.385 -2.833 1.00 77.88 72 GLY A N 1
ATOM 545 C CA . GLY A 1 72 ? -6.104 -13.403 -2.143 1.00 77.88 72 GLY A CA 1
ATOM 546 C C . GLY A 1 72 ? -7.462 -12.903 -1.629 1.00 77.88 72 GLY A C 1
ATOM 547 O O . GLY A 1 72 ? -7.980 -11.864 -2.039 1.00 77.88 72 GLY A O 1
ATOM 548 N N . ASP A 1 73 ? -8.054 -13.673 -0.712 1.00 74.50 73 ASP A N 1
ATOM 549 C CA . ASP A 1 73 ? -9.446 -13.482 -0.274 1.00 74.50 73 ASP A CA 1
ATOM 550 C C . ASP A 1 73 ? -9.599 -12.619 0.994 1.00 74.50 73 ASP A C 1
ATOM 552 O O . ASP A 1 73 ? -10.704 -12.194 1.338 1.00 74.50 73 ASP A O 1
ATOM 556 N N . SER A 1 74 ? -8.510 -12.337 1.717 1.00 73.44 74 SER A N 1
ATOM 557 C CA . SER A 1 74 ? -8.563 -11.766 3.074 1.00 73.44 74 SER A CA 1
ATOM 558 C C . SER A 1 74 ? -8.807 -10.254 3.132 1.00 73.44 74 SER A C 1
ATOM 560 O O . SER A 1 74 ? -8.914 -9.704 4.228 1.00 73.44 74 SER A O 1
ATOM 562 N N . LYS A 1 75 ? -8.867 -9.553 1.988 1.00 87.56 75 LYS A N 1
ATOM 563 C CA . LYS A 1 75 ? -8.914 -8.074 1.882 1.00 87.56 75 LYS A CA 1
ATOM 564 C C . LYS A 1 75 ? -7.854 -7.341 2.720 1.00 87.56 75 LYS A C 1
ATOM 566 O O . LYS A 1 75 ? -7.959 -6.136 2.928 1.00 87.56 75 LYS A O 1
ATOM 571 N N . SER A 1 76 ? -6.842 -8.040 3.220 1.00 89.06 76 SER A N 1
ATOM 572 C CA . SER A 1 76 ? -5.763 -7.473 4.028 1.00 89.06 76 SER A CA 1
ATOM 573 C C . SER A 1 76 ? -4.576 -7.060 3.168 1.00 89.06 76 SER A C 1
ATOM 575 O O . SER A 1 76 ? -3.701 -6.356 3.656 1.00 89.06 76 SER A O 1
ATOM 577 N N . SER A 1 77 ? -4.548 -7.464 1.896 1.00 90.50 77 SER A N 1
ATOM 578 C CA . SER A 1 77 ? -3.501 -7.110 0.950 1.00 90.50 77 SER A CA 1
ATOM 579 C C . SER A 1 77 ? -4.069 -6.720 -0.409 1.00 90.50 77 SER A C 1
ATOM 581 O O . SER A 1 77 ? -5.122 -7.206 -0.829 1.00 90.50 77 SER A O 1
ATOM 583 N N . ILE A 1 78 ? -3.366 -5.812 -1.076 1.00 91.69 78 ILE A N 1
ATOM 584 C CA . ILE A 1 78 ? -3.631 -5.362 -2.436 1.00 91.69 78 ILE A CA 1
ATOM 585 C C . ILE A 1 78 ? -2.327 -5.305 -3.228 1.00 91.69 78 ILE A C 1
ATOM 587 O O . ILE A 1 78 ? -1.260 -5.037 -2.674 1.00 91.69 78 ILE A O 1
ATOM 591 N N . ILE A 1 79 ? -2.434 -5.496 -4.536 1.00 91.44 79 ILE A N 1
ATOM 592 C CA . ILE A 1 79 ? -1.347 -5.316 -5.494 1.00 91.44 79 ILE A CA 1
ATOM 593 C C . ILE A 1 79 ? -1.725 -4.177 -6.429 1.00 91.44 79 ILE A C 1
ATOM 595 O O . ILE A 1 79 ? -2.757 -4.230 -7.098 1.00 91.44 79 ILE A O 1
ATOM 599 N N . PHE A 1 80 ? -0.862 -3.175 -6.502 1.00 91.38 80 PHE A N 1
ATOM 600 C CA . PHE A 1 80 ? -0.835 -2.159 -7.538 1.00 91.38 80 PHE A CA 1
ATOM 601 C C . PHE A 1 80 ? 0.018 -2.639 -8.706 1.00 91.38 80 PHE A C 1
ATOM 603 O O . PHE A 1 80 ? 1.131 -3.129 -8.515 1.00 91.38 80 PHE A O 1
ATOM 610 N N . SER A 1 81 ? -0.491 -2.471 -9.921 1.00 90.31 81 SER A N 1
ATOM 611 C CA . SER A 1 81 ? 0.235 -2.729 -11.166 1.00 90.31 81 SER A CA 1
ATOM 612 C C . SER A 1 81 ? 0.232 -1.468 -12.014 1.00 90.31 81 SER A C 1
ATOM 614 O O . SER A 1 81 ? -0.823 -0.852 -12.185 1.00 90.31 81 SER A O 1
ATOM 616 N N . GLY A 1 82 ? 1.398 -1.093 -12.532 1.00 85.12 82 GLY A N 1
ATOM 617 C CA . GLY A 1 82 ? 1.606 0.177 -13.220 1.00 85.12 82 GLY A CA 1
ATOM 618 C C . GLY A 1 82 ? 2.438 0.045 -14.494 1.00 85.12 82 GLY A C 1
ATOM 619 O O . GLY A 1 82 ? 2.946 -1.035 -14.814 1.00 85.12 82 GLY A O 1
ATOM 620 N N . PRO A 1 83 ? 2.576 1.141 -15.255 1.00 84.25 83 PRO A N 1
ATOM 621 C CA . PRO A 1 83 ? 3.396 1.157 -16.455 1.00 84.25 83 PRO A CA 1
ATOM 622 C C . PRO A 1 83 ? 4.883 1.005 -16.105 1.00 84.25 83 PRO A C 1
ATOM 624 O O . PRO A 1 83 ? 5.371 1.570 -15.134 1.00 84.25 83 PRO A O 1
ATOM 627 N N . ALA A 1 84 ? 5.652 0.323 -16.961 1.00 76.38 84 ALA A N 1
ATOM 628 C CA . ALA A 1 84 ? 7.099 0.142 -16.769 1.00 76.38 84 ALA A CA 1
ATOM 629 C C . ALA A 1 84 ? 7.910 1.458 -16.772 1.00 76.38 84 ALA A C 1
ATOM 631 O O . ALA A 1 84 ? 9.100 1.449 -16.462 1.00 76.38 84 ALA A O 1
ATOM 632 N N . THR A 1 85 ? 7.275 2.571 -17.142 1.00 85.25 85 THR A N 1
ATOM 633 C CA . THR A 1 85 ? 7.826 3.929 -17.157 1.00 85.25 85 THR A CA 1
ATOM 634 C C . THR A 1 85 ? 7.474 4.736 -15.905 1.00 85.25 85 THR A C 1
ATOM 636 O O . THR A 1 85 ? 7.666 5.947 -15.923 1.00 85.25 85 THR A O 1
ATOM 639 N N . ALA A 1 86 ? 6.919 4.112 -14.859 1.00 87.31 86 ALA A N 1
ATOM 640 C CA . ALA A 1 86 ? 6.547 4.808 -13.632 1.00 87.31 86 ALA A CA 1
ATOM 641 C C . ALA A 1 86 ? 7.748 5.543 -13.016 1.00 87.31 86 ALA A C 1
ATOM 643 O O . ALA A 1 86 ? 8.810 4.952 -12.831 1.00 87.31 86 ALA A O 1
ATOM 644 N N . ASN A 1 87 ? 7.590 6.815 -12.682 1.00 90.44 87 ASN A N 1
ATOM 645 C CA . ASN A 1 87 ? 8.523 7.586 -11.870 1.00 90.44 87 ASN A CA 1
ATOM 646 C C . ASN A 1 87 ? 8.135 7.499 -10.397 1.00 90.44 87 ASN A C 1
ATOM 648 O O . ASN A 1 87 ? 7.020 7.110 -10.062 1.00 90.44 87 ASN A O 1
ATOM 652 N N . MET A 1 88 ? 9.055 7.883 -9.517 1.00 91.25 88 MET A N 1
ATOM 653 C CA . MET A 1 88 ? 8.788 8.060 -8.090 1.00 91.25 88 MET A CA 1
ATOM 654 C C . MET A 1 88 ? 7.527 8.910 -7.849 1.00 91.25 88 MET A C 1
ATOM 656 O O . MET A 1 88 ? 7.373 9.974 -8.448 1.00 91.25 88 MET A O 1
ATOM 660 N N . ASN A 1 89 ? 6.674 8.459 -6.931 1.00 92.00 89 ASN A N 1
ATOM 661 C CA . ASN A 1 89 ? 5.391 9.055 -6.548 1.00 92.00 89 ASN A CA 1
ATOM 662 C C . ASN A 1 89 ? 4.290 9.067 -7.628 1.00 92.00 89 ASN A C 1
ATOM 664 O O . ASN A 1 89 ? 3.309 9.788 -7.474 1.00 92.00 89 ASN A O 1
ATOM 668 N N . ASP A 1 90 ? 4.384 8.263 -8.686 1.00 91.06 90 ASP A N 1
ATOM 669 C CA . ASP A 1 90 ? 3.359 8.190 -9.737 1.00 91.06 90 ASP A CA 1
ATOM 670 C C . ASP A 1 90 ? 2.033 7.543 -9.281 1.00 91.06 90 ASP A C 1
ATOM 672 O O . ASP A 1 90 ? 0.979 7.841 -9.853 1.00 91.06 90 ASP A O 1
ATOM 676 N N . VAL A 1 91 ? 2.052 6.659 -8.276 1.00 89.94 91 VAL A N 1
ATOM 677 C CA . VAL A 1 91 ? 0.859 5.932 -7.782 1.00 89.94 91 VAL A CA 1
ATOM 678 C C . VAL A 1 91 ? 0.182 6.609 -6.585 1.00 89.94 91 VAL A C 1
ATOM 680 O O . VAL A 1 91 ? -0.011 6.000 -5.543 1.00 89.94 91 VAL A O 1
ATOM 683 N N . ILE A 1 92 ? -0.211 7.876 -6.719 1.00 92.38 92 ILE A N 1
ATOM 684 C CA . ILE A 1 92 ? -0.829 8.657 -5.630 1.00 92.38 92 ILE A CA 1
ATOM 685 C C . ILE A 1 92 ? -2.236 8.139 -5.295 1.00 92.38 92 ILE A C 1
ATOM 687 O O . ILE A 1 92 ? -3.175 8.366 -6.056 1.00 92.38 92 ILE A O 1
ATOM 691 N N . THR A 1 93 ? -2.437 7.493 -4.147 1.00 92.19 93 THR A N 1
ATOM 692 C CA . THR A 1 93 ? -3.726 6.846 -3.813 1.00 92.19 93 THR A CA 1
ATOM 693 C C . THR A 1 93 ? -4.422 7.402 -2.574 1.00 92.19 93 THR A C 1
ATOM 695 O O . THR A 1 93 ? -3.815 8.018 -1.696 1.00 92.19 93 THR A O 1
ATOM 698 N N . GLU A 1 94 ? -5.729 7.151 -2.501 1.00 94.81 94 GLU A N 1
ATOM 699 C CA . GLU A 1 94 ? -6.502 7.106 -1.267 1.00 94.81 94 GLU A CA 1
ATOM 700 C C . GLU A 1 94 ? -6.858 5.649 -0.951 1.00 94.81 94 GLU A C 1
ATOM 702 O O . GLU A 1 94 ? -7.607 5.014 -1.696 1.00 94.81 94 GLU A O 1
ATOM 707 N N . ILE A 1 95 ? -6.365 5.136 0.176 1.00 94.69 95 ILE A N 1
ATOM 708 C CA . ILE A 1 95 ? -6.721 3.815 0.706 1.00 94.69 95 ILE A CA 1
ATOM 709 C C . ILE A 1 95 ? -7.573 4.018 1.953 1.00 94.69 95 ILE A C 1
ATOM 711 O O . ILE A 1 95 ? -7.193 4.753 2.870 1.00 94.69 95 ILE A O 1
ATOM 715 N N . LYS A 1 96 ? -8.734 3.366 1.999 1.00 93.94 96 LYS A N 1
ATOM 716 C CA . LYS A 1 96 ? -9.589 3.322 3.185 1.00 93.94 96 LYS A CA 1
ATOM 717 C C . LYS A 1 96 ? -9.500 1.963 3.843 1.00 93.94 96 LYS A C 1
ATOM 719 O O . LYS A 1 96 ? -9.724 0.936 3.204 1.00 93.94 96 LYS A O 1
ATOM 724 N N . PHE A 1 97 ? -9.277 1.992 5.143 1.00 92.94 97 PHE A N 1
ATOM 725 C CA . PHE A 1 97 ? -9.244 0.828 6.003 1.00 92.94 97 PHE A CA 1
ATOM 726 C C . PHE A 1 97 ? -10.504 0.784 6.860 1.00 92.94 97 PHE A C 1
ATOM 728 O O . PHE A 1 97 ? -10.987 1.825 7.323 1.00 92.94 97 PHE A O 1
ATOM 735 N N . ASP A 1 98 ? -11.028 -0.418 7.052 1.00 91.38 98 ASP A N 1
ATOM 736 C CA . ASP A 1 98 ? -11.970 -0.726 8.116 1.00 91.38 98 ASP A CA 1
ATOM 737 C C . ASP A 1 98 ? -11.183 -1.268 9.312 1.00 91.38 98 ASP A C 1
ATOM 739 O O . ASP A 1 98 ? -10.435 -2.237 9.165 1.00 91.38 98 ASP A O 1
ATOM 743 N N . ALA A 1 99 ? -11.301 -0.607 10.462 1.00 87.44 99 ALA A N 1
ATOM 744 C CA . ALA A 1 99 ? -10.545 -0.917 11.666 1.00 87.44 99 ALA A CA 1
ATOM 745 C C . ALA A 1 99 ? -11.414 -0.769 12.926 1.00 87.44 99 ALA A C 1
ATOM 747 O O . ALA A 1 99 ? -12.316 0.077 12.964 1.00 87.44 99 ALA A O 1
ATOM 748 N N . PRO A 1 100 ? -11.134 -1.513 14.010 1.00 80.38 100 PRO A N 1
ATOM 749 C CA . PRO A 1 100 ? -11.817 -1.306 15.277 1.00 80.38 100 PRO A CA 1
ATOM 750 C C . PRO A 1 100 ? -11.482 0.073 15.870 1.00 80.38 100 PRO A C 1
ATOM 752 O O . PRO A 1 100 ? -10.393 0.610 15.672 1.00 80.38 100 PRO A O 1
ATOM 755 N N . LYS A 1 101 ? -12.438 0.616 16.639 1.00 67.62 101 LYS A N 1
ATOM 756 C CA . LYS A 1 101 ? -12.577 2.006 17.138 1.00 67.62 101 LYS A CA 1
ATOM 757 C C . LYS A 1 101 ? -11.319 2.724 17.662 1.00 67.62 101 LYS A C 1
ATOM 759 O O . LYS A 1 101 ? -11.330 3.947 17.799 1.00 67.62 101 LYS A O 1
ATOM 764 N N . LYS A 1 102 ? -10.273 1.990 18.034 1.00 63.75 102 LYS A N 1
ATOM 765 C CA . LYS A 1 102 ? -9.018 2.514 18.571 1.00 63.75 102 LYS A CA 1
ATOM 766 C C . LYS A 1 102 ? -7.894 1.602 18.097 1.00 63.75 102 LYS A C 1
ATOM 768 O O . LYS A 1 102 ? -7.725 0.524 18.658 1.00 63.75 102 LYS A O 1
ATOM 773 N N . THR A 1 103 ? -7.169 1.999 17.060 1.00 71.12 103 THR A N 1
ATOM 774 C CA . THR A 1 103 ? -6.075 1.180 16.541 1.00 71.12 103 THR A CA 1
ATOM 775 C C . THR A 1 103 ? -4.912 2.038 16.100 1.00 71.12 103 THR A C 1
ATOM 777 O O . THR A 1 103 ? -5.062 2.924 15.264 1.00 71.12 103 THR A O 1
ATOM 780 N N . ASP A 1 104 ? -3.764 1.730 16.689 1.00 87.75 104 ASP A N 1
ATOM 781 C CA . ASP A 1 104 ? -2.488 1.923 16.037 1.00 87.75 104 ASP A CA 1
ATOM 782 C C . ASP A 1 104 ? -2.225 0.643 15.224 1.00 87.75 104 ASP A C 1
ATOM 784 O O . ASP A 1 104 ? -2.507 -0.467 15.697 1.00 87.75 104 ASP A O 1
ATOM 788 N N . PHE A 1 105 ? -1.790 0.774 13.976 1.00 90.06 105 PHE A N 1
ATOM 789 C CA . PHE A 1 105 ? -1.498 -0.379 13.124 1.00 90.06 105 PHE A CA 1
ATOM 790 C C . PHE A 1 105 ? -0.449 -0.032 12.075 1.00 90.06 105 PHE A C 1
ATOM 792 O O . PHE A 1 105 ? -0.249 1.133 11.736 1.00 90.06 105 PHE A O 1
ATOM 799 N N . ALA A 1 106 ? 0.204 -1.067 11.560 1.00 91.00 106 ALA A N 1
ATOM 800 C CA . ALA A 1 106 ? 1.194 -0.952 10.509 1.00 91.00 106 ALA A CA 1
ATOM 801 C C . ALA A 1 106 ? 0.639 -1.491 9.188 1.00 91.00 106 ALA A C 1
ATOM 803 O O . ALA A 1 106 ? -0.127 -2.462 9.145 1.00 91.00 106 ALA A O 1
ATOM 804 N N . VAL A 1 107 ? 1.052 -0.838 8.114 1.00 91.94 107 VAL A N 1
ATOM 805 C CA . VAL A 1 107 ? 0.810 -1.245 6.740 1.00 91.94 107 VAL A CA 1
ATOM 806 C C . VAL A 1 107 ? 2.162 -1.349 6.065 1.00 91.94 107 VAL A C 1
ATOM 808 O O . VAL A 1 107 ? 2.849 -0.350 5.863 1.00 91.94 107 VAL A O 1
ATOM 811 N N . GLU A 1 108 ? 2.547 -2.566 5.743 1.00 91.50 108 GLU A N 1
ATOM 812 C CA . GLU A 1 108 ? 3.806 -2.852 5.077 1.00 91.50 108 GLU A CA 1
ATOM 813 C C . GLU A 1 108 ? 3.609 -2.779 3.566 1.00 91.50 108 GLU A C 1
ATOM 815 O O . GLU A 1 108 ? 2.507 -2.992 3.042 1.00 91.50 108 GLU A O 1
ATOM 820 N N . TRP A 1 109 ? 4.681 -2.443 2.862 1.00 90.81 109 TRP A N 1
ATOM 821 C CA . TRP A 1 109 ? 4.687 -2.401 1.413 1.00 90.81 109 TRP A CA 1
ATOM 822 C C . TRP A 1 109 ? 6.007 -2.913 0.847 1.00 90.81 109 TRP A C 1
ATOM 824 O O . TRP A 1 109 ? 7.066 -2.846 1.478 1.00 90.81 109 TRP A O 1
ATOM 834 N N . ALA A 1 110 ? 5.923 -3.430 -0.373 1.00 89.44 110 ALA A N 1
ATOM 835 C CA . ALA A 1 110 ? 7.060 -3.857 -1.169 1.00 89.44 110 ALA A CA 1
ATOM 836 C C . ALA A 1 110 ? 6.810 -3.501 -2.632 1.00 89.44 110 ALA A C 1
ATOM 838 O O . ALA A 1 110 ? 5.730 -3.766 -3.156 1.00 89.44 110 ALA A O 1
ATOM 839 N N . GLU A 1 111 ? 7.802 -2.948 -3.317 1.00 87.88 111 GLU A N 1
ATOM 840 C CA . GLU A 1 111 ? 7.710 -2.607 -4.735 1.00 87.88 111 GLU A CA 1
ATOM 841 C C . GLU A 1 111 ? 8.895 -3.147 -5.535 1.00 87.88 111 GLU A C 1
ATOM 843 O O . GLU A 1 111 ? 10.030 -3.186 -5.061 1.00 87.88 111 GLU A O 1
ATOM 848 N N . ILE A 1 112 ? 8.629 -3.556 -6.776 1.00 87.06 112 ILE A N 1
ATOM 849 C CA . ILE A 1 112 ? 9.665 -3.907 -7.753 1.00 87.06 112 ILE A CA 1
ATOM 850 C C . ILE A 1 112 ? 9.940 -2.674 -8.602 1.00 87.06 112 ILE A C 1
ATOM 852 O O . ILE A 1 112 ? 9.188 -2.394 -9.541 1.00 87.06 112 ILE A O 1
ATOM 856 N N . ALA A 1 113 ? 11.033 -1.985 -8.285 1.00 83.81 113 ALA A N 1
ATOM 857 C CA . ALA A 1 113 ? 11.536 -0.800 -8.968 1.00 83.81 113 ALA A CA 1
ATOM 858 C C . ALA A 1 113 ? 12.736 -1.172 -9.852 1.00 83.81 113 ALA A C 1
ATOM 860 O O . ALA A 1 113 ? 13.854 -1.370 -9.364 1.00 83.81 113 ALA A O 1
ATOM 861 N N . GLY A 1 114 ? 12.521 -1.300 -11.164 1.00 76.56 114 GLY A N 1
ATOM 862 C CA . GLY A 1 114 ? 13.586 -1.659 -12.104 1.00 76.56 114 GLY A CA 1
ATOM 863 C C . GLY A 1 114 ? 14.281 -2.988 -11.737 1.00 76.56 114 GLY A C 1
ATOM 864 O O . GLY A 1 114 ? 13.620 -4.028 -11.779 1.00 76.56 114 GLY A O 1
ATOM 865 N N . PRO A 1 115 ? 15.599 -2.990 -11.433 1.00 77.56 115 PRO A N 1
ATOM 866 C CA . PRO A 1 115 ? 16.334 -4.178 -10.985 1.00 77.56 115 PRO A CA 1
ATOM 867 C C . PRO A 1 115 ? 16.267 -4.419 -9.466 1.00 77.56 115 PRO A C 1
ATOM 869 O O . PRO A 1 115 ? 16.822 -5.405 -8.987 1.00 77.56 115 PRO A O 1
ATOM 872 N N . THR A 1 116 ? 15.643 -3.519 -8.705 1.00 78.00 116 THR A N 1
ATOM 873 C CA . THR A 1 116 ? 15.639 -3.532 -7.236 1.00 78.00 116 THR A CA 1
ATOM 874 C C . THR A 1 116 ? 14.261 -3.827 -6.659 1.00 78.00 116 THR A C 1
ATOM 876 O O . THR A 1 116 ? 13.236 -3.603 -7.303 1.00 78.00 116 THR A O 1
ATOM 879 N N . VAL A 1 117 ? 14.251 -4.320 -5.421 1.00 84.81 117 VAL A N 1
ATOM 880 C CA . VAL A 1 117 ? 13.056 -4.386 -4.579 1.00 84.81 117 VAL A CA 1
ATOM 881 C C . VAL A 1 117 ? 13.231 -3.376 -3.454 1.00 84.81 117 VAL A C 1
ATOM 883 O O . VAL A 1 117 ? 14.254 -3.409 -2.768 1.00 84.81 117 VAL A O 1
ATOM 886 N N . LEU A 1 118 ? 12.256 -2.488 -3.283 1.00 87.12 118 LEU A N 1
ATOM 887 C CA . LEU A 1 118 ? 12.187 -1.561 -2.154 1.00 87.12 118 LEU A CA 1
ATOM 888 C C . LEU A 1 118 ? 11.065 -2.004 -1.218 1.00 87.12 118 LEU A C 1
ATOM 890 O O . LEU A 1 118 ? 10.062 -2.559 -1.661 1.00 87.12 118 LEU A O 1
ATOM 894 N N . THR A 1 119 ? 11.249 -1.781 0.076 1.00 89.06 119 THR A N 1
ATOM 895 C CA . THR A 1 119 ? 10.289 -2.156 1.116 1.00 89.06 119 THR A CA 1
ATOM 896 C C . THR A 1 119 ? 10.169 -1.047 2.144 1.00 89.06 119 THR A C 1
ATOM 898 O O . THR A 1 119 ? 11.061 -0.201 2.266 1.00 89.06 119 THR A O 1
ATOM 901 N N . GLY A 1 120 ? 9.101 -1.084 2.930 1.00 89.50 120 GLY A N 1
ATOM 902 C CA . GLY A 1 120 ? 8.955 -0.219 4.088 1.00 89.50 120 GLY A CA 1
ATOM 903 C C . GLY A 1 120 ? 7.635 -0.415 4.811 1.00 89.50 120 GLY A C 1
ATOM 904 O O . GLY A 1 120 ? 6.831 -1.286 4.466 1.00 89.50 120 GLY A O 1
ATOM 905 N N . THR A 1 121 ? 7.412 0.432 5.811 1.00 91.81 121 THR A N 1
ATOM 906 C CA . THR A 1 121 ? 6.223 0.389 6.660 1.00 91.81 121 THR A CA 1
ATOM 907 C C . THR A 1 121 ? 5.629 1.780 6.839 1.00 91.81 121 THR A C 1
ATOM 909 O O . THR A 1 121 ? 6.319 2.744 7.165 1.00 91.81 121 THR A O 1
ATOM 912 N N . ASN A 1 122 ? 4.314 1.874 6.659 1.00 93.06 122 ASN A N 1
ATOM 913 C CA . ASN A 1 122 ? 3.501 3.007 7.070 1.00 93.06 122 ASN A CA 1
ATOM 914 C C . ASN A 1 122 ? 2.842 2.696 8.418 1.00 93.06 122 ASN A C 1
ATOM 916 O O . ASN A 1 122 ? 2.072 1.741 8.531 1.00 93.06 122 ASN A O 1
ATOM 920 N N . PHE A 1 123 ? 3.097 3.516 9.431 1.00 92.94 123 PHE A N 1
ATOM 921 C CA . PHE A 1 123 ? 2.506 3.378 10.759 1.00 92.94 123 PHE A CA 1
ATOM 922 C C . PHE A 1 123 ? 1.373 4.378 10.925 1.00 92.94 123 PHE A C 1
ATOM 924 O O . PHE A 1 123 ? 1.564 5.577 10.722 1.00 92.94 123 PHE A O 1
ATOM 931 N N . TYR A 1 124 ? 0.198 3.899 11.316 1.00 93.12 124 TYR A N 1
ATOM 932 C CA . TYR A 1 124 ? -0.869 4.752 11.808 1.00 93.12 124 TYR A CA 1
ATOM 933 C C . TYR A 1 124 ? -0.804 4.775 13.326 1.00 93.12 124 TYR A C 1
ATOM 935 O O . TYR A 1 124 ? -1.132 3.780 13.964 1.00 93.12 124 TYR A O 1
ATOM 943 N N . GLU A 1 125 ? -0.402 5.904 13.901 1.00 91.19 125 GLU A N 1
ATOM 944 C CA . GLU A 1 125 ? -0.325 6.090 15.348 1.00 91.19 125 GLU A CA 1
ATOM 945 C C . GLU A 1 125 ? -0.925 7.426 15.755 1.00 91.19 125 GLU A C 1
ATOM 947 O O . GLU A 1 125 ? -0.678 8.461 15.127 1.00 91.19 125 GLU A O 1
ATOM 952 N N . LYS A 1 126 ? -1.720 7.441 16.832 1.00 88.56 126 LYS A N 1
ATOM 953 C CA . LYS A 1 126 ? -2.290 8.695 17.377 1.00 88.56 126 LYS A CA 1
ATOM 954 C C . LYS A 1 126 ? -2.996 9.545 16.303 1.00 88.56 126 LYS A C 1
ATOM 956 O O . LYS A 1 126 ? -2.958 10.777 16.340 1.00 88.56 126 LYS A O 1
ATOM 961 N N . LYS A 1 127 ? -3.671 8.875 15.364 1.00 87.81 127 LYS A N 1
ATOM 962 C CA . LYS A 1 127 ? -4.378 9.462 14.212 1.00 87.81 127 LYS 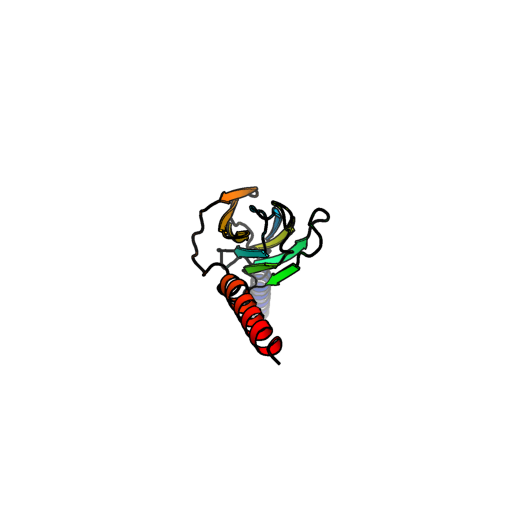A CA 1
ATOM 963 C C . LYS A 1 127 ? -3.492 10.113 13.142 1.00 87.81 127 LYS A C 1
ATOM 965 O O . LYS A 1 127 ? -3.980 10.955 12.387 1.00 87.81 127 LYS A O 1
ATOM 970 N N . LYS A 1 128 ? -2.213 9.754 13.072 1.00 90.94 128 LYS A N 1
ATOM 971 C CA . LYS A 1 128 ? -1.260 10.260 12.080 1.00 90.94 128 LYS A CA 1
ATOM 972 C C . LYS A 1 128 ? -0.551 9.103 11.393 1.00 90.94 128 LYS A C 1
ATOM 974 O O . LYS A 1 128 ? -0.338 8.069 12.010 1.00 90.94 128 LYS A O 1
ATOM 979 N N . TRP A 1 129 ? -0.184 9.318 10.136 1.00 92.94 129 TRP A N 1
ATOM 980 C CA . TRP A 1 129 ? 0.670 8.404 9.391 1.00 92.94 129 TRP A CA 1
ATOM 981 C C . TRP A 1 129 ? 2.133 8.829 9.519 1.00 92.94 129 TRP A C 1
ATOM 983 O O . TRP A 1 129 ? 2.443 10.015 9.379 1.00 92.94 129 TRP A O 1
ATOM 993 N N . SER A 1 130 ? 3.016 7.872 9.770 1.00 92.94 130 SER A N 1
ATOM 994 C CA . SER A 1 130 ? 4.468 7.997 9.622 1.00 92.94 130 SER A CA 1
ATOM 995 C C . SER A 1 130 ? 4.992 6.867 8.740 1.00 92.94 130 SER A C 1
ATOM 997 O O . SER A 1 130 ? 4.299 5.877 8.515 1.00 92.94 130 SER A O 1
ATOM 999 N N . PHE A 1 131 ? 6.199 7.035 8.210 1.00 90.88 131 PHE A N 1
ATOM 1000 C CA . PHE A 1 131 ? 6.762 6.167 7.182 1.00 90.88 131 PHE A CA 1
ATOM 1001 C C . PHE A 1 131 ? 8.224 5.835 7.487 1.00 90.88 131 PHE A C 1
ATOM 1003 O O . PHE A 1 131 ? 8.985 6.722 7.887 1.00 90.88 131 PHE A O 1
ATOM 1010 N N . THR A 1 132 ? 8.610 4.580 7.255 1.00 88.50 132 THR A N 1
ATOM 1011 C CA . THR A 1 132 ? 10.007 4.137 7.205 1.00 88.50 132 THR A CA 1
ATOM 1012 C C . THR A 1 132 ? 10.258 3.282 5.967 1.00 88.50 132 THR A C 1
ATOM 1014 O O . THR A 1 132 ? 9.392 2.530 5.521 1.00 88.50 132 THR A O 1
ATOM 1017 N N . GLN A 1 133 ? 11.471 3.383 5.427 1.00 87.56 133 GLN A N 1
ATOM 1018 C CA . GLN A 1 133 ? 11.966 2.517 4.361 1.00 87.56 133 GLN A CA 1
ATOM 1019 C C . GLN A 1 133 ? 12.850 1.417 4.968 1.00 87.56 133 GLN A C 1
ATOM 1021 O O . GLN A 1 133 ? 13.620 1.679 5.888 1.00 87.56 133 GLN A O 1
ATOM 1026 N N . GLY A 1 134 ? 12.765 0.198 4.439 1.00 79.81 134 GLY A N 1
ATOM 1027 C CA . GLY A 1 134 ? 13.608 -0.946 4.801 1.00 79.81 134 GLY A CA 1
ATOM 1028 C C . GLY A 1 134 ? 13.051 -1.855 5.902 1.00 79.81 134 GLY A C 1
ATOM 1029 O O . GLY A 1 134 ? 13.302 -3.057 5.862 1.00 79.81 134 GLY A O 1
ATOM 1030 N N . ASP A 1 135 ? 12.253 -1.332 6.832 1.00 73.25 135 ASP A N 1
ATOM 1031 C CA . ASP A 1 135 ? 11.677 -2.134 7.918 1.00 73.25 135 ASP A CA 1
ATOM 1032 C C . ASP A 1 135 ? 10.378 -2.819 7.472 1.00 73.25 135 ASP A C 1
ATOM 1034 O O . ASP A 1 135 ? 9.410 -2.131 7.148 1.00 73.25 135 ASP A O 1
ATOM 1038 N N . ILE A 1 136 ? 10.337 -4.158 7.493 1.00 77.44 136 ILE A N 1
ATOM 1039 C CA . ILE A 1 136 ? 9.109 -4.975 7.436 1.00 77.44 136 ILE A CA 1
ATOM 1040 C C . ILE A 1 136 ? 9.223 -6.147 8.426 1.00 77.44 136 ILE A C 1
ATOM 1042 O O . ILE A 1 136 ? 10.279 -6.766 8.561 1.00 77.44 136 ILE A O 1
ATOM 1046 N N . SER A 1 137 ? 8.145 -6.429 9.153 1.00 69.19 137 SER A N 1
ATOM 1047 C CA . SER A 1 137 ? 8.056 -7.453 10.203 1.00 69.19 137 SER A CA 1
ATOM 1048 C C . SER A 1 137 ? 7.544 -8.798 9.688 1.00 69.19 137 SER A C 1
ATOM 1050 O O . SER A 1 137 ? 7.942 -9.843 10.208 1.00 69.19 137 SER A O 1
ATOM 1052 N N . ASN A 1 138 ? 6.708 -8.794 8.644 1.00 56.47 138 ASN A N 1
ATOM 1053 C CA . ASN A 1 138 ? 6.351 -10.008 7.926 1.00 56.47 138 ASN A CA 1
ATOM 1054 C C . ASN A 1 138 ? 7.256 -10.163 6.706 1.00 56.47 138 ASN A C 1
ATOM 1056 O O . ASN A 1 138 ? 7.386 -9.265 5.880 1.00 56.47 138 ASN A O 1
ATOM 1060 N N . THR A 1 139 ? 7.836 -11.347 6.553 1.00 52.03 139 THR A N 1
ATOM 1061 C CA . THR A 1 139 ? 8.408 -11.799 5.283 1.00 52.03 139 THR A CA 1
ATOM 1062 C C . THR A 1 139 ? 7.403 -12.712 4.578 1.00 52.03 139 THR A C 1
ATOM 1064 O O . THR A 1 139 ? 7.525 -13.933 4.669 1.00 52.03 139 THR A O 1
ATOM 1067 N N . PRO A 1 140 ? 6.402 -12.195 3.843 1.00 45.44 140 PRO A N 1
ATOM 1068 C CA . PRO A 1 140 ? 5.905 -12.905 2.685 1.00 45.44 140 PRO A CA 1
ATOM 1069 C C . PRO A 1 140 ? 6.806 -12.549 1.496 1.00 45.44 140 PRO A C 1
ATOM 1071 O O . PRO A 1 140 ? 7.295 -11.429 1.357 1.00 45.44 140 PRO A O 1
ATOM 1074 N N . THR A 1 141 ? 7.090 -13.543 0.662 1.00 48.72 141 THR A N 1
ATOM 1075 C CA . THR A 1 141 ? 7.937 -13.435 -0.529 1.00 48.72 141 THR A CA 1
ATOM 1076 C C . THR A 1 141 ? 7.542 -12.192 -1.338 1.00 48.72 141 THR A C 1
ATOM 1078 O O . THR A 1 141 ? 6.383 -12.114 -1.739 1.00 48.72 141 THR A O 1
ATOM 1081 N N . PRO A 1 142 ? 8.433 -11.215 -1.588 1.00 49.19 142 PRO A N 1
ATOM 1082 C CA . PRO A 1 142 ? 8.074 -10.054 -2.388 1.00 49.19 142 PRO A CA 1
ATOM 1083 C C . PRO A 1 142 ? 7.775 -10.546 -3.804 1.00 49.19 142 PRO A C 1
ATOM 1085 O O . PRO A 1 142 ? 8.680 -10.943 -4.537 1.00 49.19 142 PRO A O 1
ATOM 1088 N N . LEU A 1 143 ? 6.487 -10.575 -4.157 1.00 56.75 143 LEU A N 1
ATOM 1089 C CA . LEU A 1 143 ? 5.983 -10.842 -5.504 1.00 56.75 143 LEU A CA 1
ATOM 1090 C C . LEU A 1 143 ? 6.587 -12.124 -6.131 1.00 56.75 143 LEU A C 1
ATOM 1092 O O . LEU A 1 143 ? 7.351 -12.034 -7.099 1.00 56.75 143 LEU A O 1
ATOM 1096 N N . PRO A 1 144 ? 6.224 -13.334 -5.650 1.00 45.97 144 PRO A N 1
ATOM 1097 C CA . PRO A 1 144 ? 6.820 -14.604 -6.085 1.00 45.97 144 PRO A CA 1
ATOM 1098 C C . PRO A 1 144 ? 6.603 -14.960 -7.572 1.00 45.97 144 PRO A C 1
ATOM 1100 O O . PRO A 1 144 ? 7.073 -15.997 -8.026 1.00 45.97 144 PRO A O 1
ATOM 1103 N N . GLY A 1 145 ? 5.946 -14.109 -8.366 1.00 45.69 145 GLY A N 1
ATOM 1104 C CA . GLY A 1 145 ? 5.758 -14.302 -9.806 1.00 45.69 145 GLY A CA 1
ATOM 1105 C C . GLY A 1 145 ? 6.382 -13.235 -10.708 1.00 45.69 145 GLY A C 1
ATOM 1106 O O . GLY A 1 145 ? 6.677 -13.531 -11.861 1.00 45.69 145 GLY A O 1
ATOM 1107 N N . ALA A 1 146 ? 6.617 -12.004 -10.247 1.00 45.69 146 ALA A N 1
ATOM 1108 C CA . ALA A 1 146 ? 6.928 -10.899 -11.165 1.00 45.69 146 ALA A CA 1
ATOM 1109 C C . ALA A 1 146 ? 8.376 -10.936 -11.690 1.00 45.69 146 ALA A C 1
ATOM 1111 O O . ALA A 1 146 ? 8.605 -10.697 -12.876 1.00 45.69 146 ALA A O 1
ATOM 1112 N N . LEU A 1 147 ? 9.347 -11.333 -10.861 1.00 46.00 147 LEU A N 1
ATOM 1113 C CA . LEU A 1 147 ? 10.720 -11.597 -11.319 1.00 46.00 147 LEU A CA 1
ATOM 1114 C C . LEU A 1 147 ? 10.793 -12.820 -12.254 1.00 46.00 147 LEU A C 1
ATOM 1116 O O . LEU A 1 147 ? 11.528 -12.794 -13.242 1.00 46.00 147 LEU A O 1
ATOM 1120 N N . LEU A 1 148 ? 9.978 -13.854 -12.010 1.00 43.16 148 LEU A N 1
ATOM 1121 C CA . LEU A 1 148 ? 9.908 -15.053 -12.856 1.00 43.16 148 LEU A CA 1
ATOM 1122 C C . LEU A 1 148 ? 9.155 -14.816 -14.175 1.00 43.16 148 LEU A C 1
ATOM 1124 O O . LEU A 1 148 ? 9.536 -15.385 -15.194 1.00 43.16 148 LEU A O 1
ATOM 1128 N N . LEU A 1 149 ? 8.140 -13.951 -14.206 1.00 42.16 149 LEU A N 1
ATOM 1129 C CA . LEU A 1 149 ? 7.411 -13.593 -15.429 1.00 42.16 149 LEU A CA 1
ATOM 1130 C C . LEU A 1 149 ? 8.206 -12.622 -16.307 1.00 42.16 149 LEU A C 1
ATOM 1132 O O . LEU A 1 149 ? 8.188 -12.752 -17.531 1.00 42.16 149 LEU A O 1
ATOM 1136 N N . LEU A 1 150 ? 8.964 -11.701 -15.706 1.00 46.88 150 LEU A N 1
ATOM 1137 C CA . LEU A 1 150 ? 9.845 -10.799 -16.450 1.00 46.88 150 LEU A CA 1
ATOM 1138 C C . LEU A 1 150 ? 11.098 -11.523 -16.970 1.00 46.88 150 LEU A C 1
ATOM 1140 O O . LEU A 1 150 ? 11.471 -11.320 -18.123 1.00 46.88 150 LEU A O 1
ATOM 1144 N N . GLY A 1 151 ? 11.716 -12.407 -16.179 1.00 44.28 151 GLY A N 1
ATOM 1145 C CA . GLY A 1 151 ? 12.873 -13.201 -16.614 1.00 44.28 151 GLY A CA 1
ATOM 1146 C C . GLY A 1 151 ? 12.501 -14.385 -17.517 1.00 44.28 151 GLY A C 1
ATOM 1147 O O . GLY A 1 151 ? 13.120 -14.604 -18.559 1.00 44.28 151 GLY A O 1
ATOM 1148 N N . GLY A 1 152 ? 11.458 -15.134 -17.161 1.00 43.12 152 GLY A N 1
ATOM 1149 C CA . GLY A 1 152 ? 11.002 -16.322 -17.887 1.00 43.12 152 GLY A CA 1
ATOM 1150 C C . GLY A 1 152 ? 10.209 -15.998 -19.153 1.00 43.12 152 GLY A C 1
ATOM 1151 O O . GLY A 1 152 ? 10.427 -16.635 -20.182 1.00 43.12 152 GLY A O 1
ATOM 1152 N N . GLY A 1 153 ? 9.355 -14.969 -19.125 1.00 42.22 153 GLY A N 1
ATOM 1153 C CA . GLY A 1 153 ? 8.559 -14.546 -20.283 1.00 42.22 153 GLY A CA 1
ATOM 1154 C C . GLY A 1 153 ? 9.413 -13.984 -21.422 1.00 42.22 153 GLY A C 1
ATOM 1155 O O . GLY A 1 153 ? 9.214 -14.357 -22.578 1.00 42.22 153 GLY A O 1
ATOM 1156 N N . LEU A 1 154 ? 10.427 -13.165 -21.106 1.00 45.31 154 LEU A N 1
ATOM 1157 C CA . LEU A 1 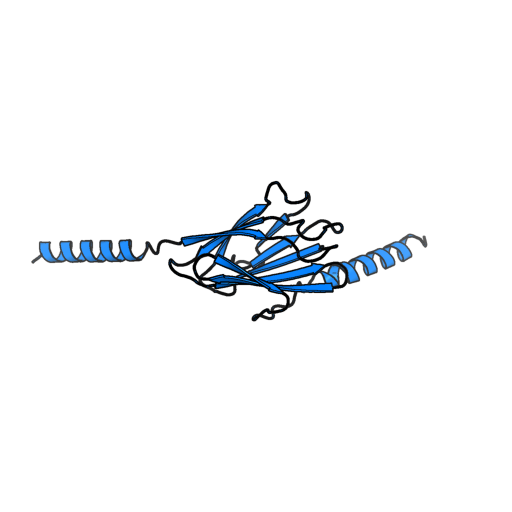154 ? 11.384 -12.658 -22.101 1.00 45.31 154 LEU A CA 1
ATOM 1158 C C . LEU A 1 154 ? 12.281 -13.770 -22.662 1.00 45.31 154 LEU A C 1
ATOM 1160 O O . LEU A 1 154 ? 12.558 -13.786 -23.862 1.00 45.31 154 LEU A O 1
ATOM 1164 N N . SER A 1 155 ? 12.675 -14.737 -21.830 1.00 47.19 155 SER A N 1
ATOM 1165 C CA . SER A 1 155 ? 13.437 -15.912 -22.272 1.00 47.19 155 SER A CA 1
ATOM 1166 C C . SER A 1 155 ? 12.622 -16.796 -23.222 1.00 47.19 155 SER A C 1
ATOM 1168 O O . SER A 1 155 ? 13.129 -17.218 -24.262 1.00 47.19 155 SER A O 1
ATOM 1170 N N . LEU A 1 156 ? 11.338 -17.029 -22.921 1.00 44.56 156 LEU A N 1
ATOM 1171 C CA . LEU A 1 156 ? 10.444 -17.820 -23.770 1.00 44.56 156 LEU A CA 1
ATOM 1172 C C . LEU A 1 156 ? 10.159 -17.116 -25.107 1.00 44.56 156 LEU A C 1
ATOM 1174 O O . LEU A 1 156 ? 10.227 -17.750 -26.158 1.00 44.56 156 LEU A O 1
ATOM 1178 N N . LEU A 1 157 ? 9.919 -15.799 -25.090 1.00 49.34 157 LEU A N 1
ATOM 1179 C CA . LEU A 1 157 ? 9.755 -14.978 -26.298 1.00 49.34 157 LEU A CA 1
ATOM 1180 C C . LEU A 1 157 ? 11.019 -14.970 -27.170 1.00 49.34 157 LEU A C 1
ATOM 1182 O O . LEU A 1 157 ? 10.917 -15.087 -28.392 1.00 49.34 157 LEU A O 1
ATOM 1186 N N . ALA A 1 158 ? 12.211 -14.898 -26.573 1.00 52.31 158 ALA A N 1
ATOM 1187 C CA . ALA A 1 158 ? 13.475 -14.969 -27.307 1.00 52.31 158 ALA A CA 1
ATOM 1188 C C . ALA A 1 158 ? 13.710 -16.355 -27.940 1.00 52.31 158 ALA A C 1
ATOM 1190 O O . ALA A 1 158 ? 14.144 -16.446 -29.094 1.00 52.31 158 ALA A O 1
ATOM 1191 N N . VAL A 1 159 ? 13.379 -17.438 -27.227 1.00 54.47 159 VAL A N 1
ATOM 1192 C CA . VAL A 1 159 ? 13.474 -18.814 -27.745 1.00 54.47 159 VAL A CA 1
ATOM 1193 C C . VAL A 1 159 ? 12.459 -19.060 -28.865 1.00 54.47 159 VAL A C 1
ATOM 1195 O O . VAL A 1 159 ? 12.824 -19.614 -29.905 1.00 54.47 159 VAL A O 1
ATOM 1198 N N . LEU A 1 160 ? 11.215 -18.599 -28.710 1.00 51.31 160 LEU A N 1
ATOM 1199 C CA . LEU A 1 160 ? 10.187 -18.700 -29.749 1.00 51.31 160 LEU A CA 1
ATOM 1200 C C . LEU A 1 160 ? 10.579 -17.887 -30.992 1.00 51.31 160 LEU A C 1
ATOM 1202 O O . LEU A 1 160 ? 10.539 -18.419 -32.101 1.00 51.31 160 LEU A O 1
ATOM 1206 N N . LYS A 1 161 ? 11.078 -16.656 -30.831 1.00 52.22 161 LYS A N 1
ATOM 1207 C CA . LYS A 1 161 ? 11.550 -15.834 -31.959 1.00 52.22 161 LYS A CA 1
ATOM 1208 C C . LYS A 1 161 ? 12.713 -16.494 -32.713 1.00 52.22 161 LYS A C 1
ATOM 1210 O O . LYS A 1 161 ? 12.729 -16.484 -33.940 1.00 52.22 161 LYS A O 1
ATOM 1215 N N . LYS A 1 162 ? 13.655 -17.135 -32.009 1.00 54.25 162 LYS A N 1
ATOM 1216 C CA . LYS A 1 162 ? 14.778 -17.864 -32.634 1.00 54.25 162 LYS A CA 1
ATOM 1217 C C . LYS A 1 162 ? 14.335 -19.134 -33.373 1.00 54.25 162 LYS A C 1
ATOM 1219 O O . LYS A 1 162 ? 14.955 -19.489 -34.373 1.00 54.25 162 LYS A O 1
ATOM 1224 N N . LYS A 1 163 ? 13.284 -19.811 -32.898 1.00 54.94 163 LYS A N 1
ATOM 1225 C CA . LYS A 1 163 ? 12.751 -21.036 -33.517 1.00 54.94 163 LYS A CA 1
ATOM 1226 C C . LYS A 1 163 ? 11.889 -20.747 -34.754 1.00 54.94 163 LYS A C 1
ATOM 1228 O O . LYS A 1 163 ? 11.946 -21.520 -35.699 1.00 54.94 163 LYS A O 1
ATOM 1233 N N . PHE A 1 164 ? 11.159 -19.628 -34.779 1.00 56.31 164 PHE A N 1
ATOM 1234 C CA . PHE A 1 164 ? 10.311 -19.231 -35.916 1.00 56.31 164 PHE A CA 1
ATOM 1235 C C . PHE A 1 164 ? 11.001 -18.329 -36.954 1.00 56.31 164 PHE A C 1
ATOM 1237 O O . PHE A 1 164 ? 10.483 -18.181 -38.049 1.00 56.31 164 PHE A O 1
ATOM 1244 N N . SER A 1 165 ? 12.171 -17.755 -36.654 1.00 53.25 165 SER A N 1
ATOM 1245 C CA . SER A 1 165 ? 12.966 -16.969 -37.620 1.00 53.25 165 SER A CA 1
ATOM 1246 C C . SER A 1 165 ? 13.918 -17.817 -38.484 1.00 53.25 165 SER A C 1
ATOM 1248 O O . SER A 1 165 ? 14.661 -17.260 -39.289 1.00 53.25 165 SER A O 1
ATOM 1250 N N . ARG A 1 166 ? 13.973 -19.138 -38.269 1.00 50.25 166 ARG A N 1
ATOM 1251 C CA . ARG A 1 166 ? 14.865 -20.080 -38.974 1.00 50.25 166 ARG A CA 1
ATOM 1252 C C . ARG A 1 166 ? 14.134 -21.025 -39.941 1.00 50.25 166 ARG A C 1
ATOM 1254 O O . ARG A 1 166 ? 14.763 -21.965 -40.416 1.00 50.25 166 ARG A O 1
ATOM 1261 N N . ASN A 1 167 ? 12.859 -20.758 -40.226 1.00 44.09 167 ASN A N 1
ATOM 1262 C CA . ASN A 1 167 ? 12.116 -21.371 -41.327 1.00 44.09 167 ASN A CA 1
ATOM 1263 C C . ASN A 1 167 ? 11.877 -20.335 -42.418 1.00 44.09 167 ASN A C 1
ATOM 1265 O O . ASN A 1 167 ? 11.495 -19.203 -42.044 1.00 44.09 167 ASN A O 1
#

Nearest PDB structures (foldseek):
  2xdh-assembly1_A  TM=5.043E-01  e=2.415E-02  Archaeoglobus fulgidus
  9deq-assembly1_A  TM=4.807E-01  e=2.285E-02  Homo sapiens
  8gz7-assembly1_H  TM=3.886E-01  e=1.734E-02  Staphylococcus aureus
  3b07-assembly1_H  TM=3.913E-01  e=1.412E-01  Staphylococcus aureus subsp. aureus Mu50
  6l7w-assembly1_A  TM=2.260E-01  e=1.284E+00  Trypanosoma cruzi strain CL Brener

Sequence (167 aa):
MKNSFKISVVVITLCLLLTTVAQASSISAKGWGNEGSGVKAMQIWVTNPNVSIKEVKFDKHSVAGWSWAYDGDSKSSIIFSGPATANMNDVITEIKFDAPKKTDFAVEWAEIAGPTVLTGTNFYEKKKWSFTQGDISNTPTPLPGALLLLGGGLSLLAVLKKKFSRN

Secondary structure (DSSP, 8-state):
-HHHHHHHHHHHHHHHHHHT----EEEEEEEE--SSSSEEEEEEEES-TT-EEEEEEE-TTSPTT-EEEESSSSSSEEEEE--TTPPTT---EEEEEEE-SS--EEEEEEEEETTEEEEEEEEEETTEEEEEES--S----S-TTHHHHHHHHHHHHHHHHHHHTT-

pLDDT: mean 76.54, std 17.53, range [42.16, 94.88]

Foldseek 3Di:
DVVVVVVVVVVVVVVVVVVVPQPFDKAKDWQDFAAAFQWFKKKKFWPDLQKAWDDKDFDPQADPAKDKDADDDSNRMMMIGGDSGGGTSNRTMMIIMGHGPDDWTKMKMWIDHPPDIWIWIWIQDPNDTDIDTPDDPDDDPRCPPPVCCVVVVVVVVVVVCVVVVVD